Protein AF-A0A0C3RA99-F1 (afdb_monomer_lite)

Radius of gyration: 18.74 Å; chains: 1; bounding box: 40×30×45 Å

Secondary structure (DSSP, 8-state):
---------GGGHHHHHHHHHHTT-TT--------SSSEEEEEETTEEEEEEEHHHHHHHHHHHHHHHHHHHS-HHHHHHHHHTT-

Sequence (86 aa):
ELGAVIQVNRRHTEAVLAQFAAAGIETCGVIARPRYDDQVRVTLFEEPLLETTRLLAERTWAETSYRLQALRDNADCAKSEFDGLL

Foldseek 3Di:
DDDDDDDDDPVCVVVVQVVCVVVVNPVDDDQDDDDDPQWDFDDDVNHTPDIDGVLVVVLVVCVVVLVVCCVVHPNVVSVVVSVVSD

pLDDT: mean 95.44, std 3.08, range [79.25, 98.31]

Structure (mmCIF, N/CA/C/O backbone):
data_AF-A0A0C3RA99-F1
#
_entry.id   AF-A0A0C3RA99-F1
#
loop_
_atom_site.group_PDB
_atom_site.id
_atom_site.type_symbol
_atom_site.label_atom_id
_atom_site.label_alt_id
_atom_site.label_comp_id
_atom_site.label_asym_id
_atom_site.label_entity_id
_atom_site.label_seq_id
_atom_site.pdbx_PDB_ins_code
_atom_site.Cartn_x
_atom_site.Cartn_y
_atom_site.Cartn_z
_atom_site.occupancy
_atom_site.B_iso_or_equiv
_atom_site.auth_seq_id
_atom_site.auth_comp_id
_atom_site.auth_asym_id
_atom_site.auth_atom_id
_atom_site.pdbx_PDB_model_num
ATOM 1 N N . GLU A 1 1 ? 3.439 -7.909 13.551 1.00 85.19 1 GLU A N 1
ATOM 2 C CA . GLU A 1 1 ? 2.053 -8.102 14.017 1.00 85.19 1 GLU A CA 1
ATOM 3 C C . GLU A 1 1 ? 1.179 -8.662 12.912 1.00 85.19 1 GLU A C 1
ATOM 5 O O . GLU A 1 1 ? 1.446 -8.391 11.744 1.00 85.19 1 GLU A O 1
ATOM 10 N N . LEU A 1 2 ? 0.173 -9.454 13.281 1.00 90.25 2 LEU A N 1
ATOM 11 C CA . LEU A 1 2 ? -0.843 -9.965 12.359 1.00 90.25 2 LEU A CA 1
ATOM 12 C C . LEU A 1 2 ? -1.998 -8.965 12.251 1.00 90.25 2 LEU A C 1
ATOM 14 O O . LEU A 1 2 ? -2.385 -8.349 13.240 1.00 90.25 2 LEU A O 1
ATOM 18 N N . GLY A 1 3 ? -2.563 -8.822 11.055 1.00 92.62 3 GLY A N 1
ATOM 19 C CA . GLY A 1 3 ? -3.680 -7.917 10.809 1.00 92.62 3 GLY A CA 1
ATOM 20 C C . GLY A 1 3 ? -4.040 -7.831 9.331 1.00 92.62 3 GLY A C 1
ATOM 21 O O . GLY A 1 3 ? -3.429 -8.489 8.489 1.00 92.62 3 GLY A O 1
ATOM 22 N N . ALA A 1 4 ? -5.042 -7.012 9.023 1.00 94.06 4 ALA A N 1
ATOM 23 C CA . ALA A 1 4 ? -5.492 -6.750 7.663 1.00 94.06 4 ALA A CA 1
ATOM 24 C C . ALA A 1 4 ? -6.085 -5.340 7.551 1.00 94.06 4 ALA A C 1
ATOM 26 O O . ALA A 1 4 ? -6.518 -4.753 8.542 1.00 94.06 4 ALA A O 1
ATOM 27 N N . VAL A 1 5 ? -6.145 -4.824 6.323 1.00 95.88 5 VAL A N 1
ATOM 28 C CA . VAL A 1 5 ? -6.873 -3.598 5.982 1.00 95.88 5 VAL A CA 1
ATOM 29 C C . VAL A 1 5 ? -8.055 -3.985 5.106 1.00 95.88 5 VAL A C 1
ATOM 31 O O . VAL A 1 5 ? -7.882 -4.677 4.104 1.00 95.88 5 VAL A O 1
ATOM 34 N N . ILE A 1 6 ? -9.251 -3.526 5.471 1.00 95.56 6 ILE A N 1
ATOM 35 C CA . ILE A 1 6 ? -10.457 -3.683 4.657 1.00 95.56 6 ILE A CA 1
ATOM 36 C C . ILE A 1 6 ? -11.022 -2.315 4.288 1.00 95.56 6 ILE A C 1
ATOM 38 O O . ILE A 1 6 ? -10.957 -1.367 5.071 1.00 95.56 6 ILE A O 1
ATOM 42 N N . GLN A 1 7 ? -11.618 -2.222 3.104 1.00 97.19 7 GLN A N 1
ATOM 43 C CA . GLN A 1 7 ? -12.370 -1.047 2.688 1.00 97.19 7 GLN A CA 1
ATOM 44 C C . GLN A 1 7 ? -13.865 -1.329 2.816 1.00 97.19 7 GLN A C 1
ATOM 46 O O . GLN A 1 7 ? -14.366 -2.331 2.311 1.00 97.19 7 GLN A O 1
ATOM 51 N N . VAL A 1 8 ? -14.588 -0.416 3.461 1.00 96.75 8 VAL A N 1
ATOM 52 C CA . VAL A 1 8 ? -16.041 -0.503 3.635 1.00 96.75 8 VAL A CA 1
ATOM 53 C C . VAL A 1 8 ? -16.717 0.747 3.096 1.00 96.75 8 VAL A C 1
ATOM 55 O O . VAL A 1 8 ? -16.117 1.822 3.021 1.00 96.75 8 VAL A O 1
ATOM 58 N N . ASN A 1 9 ? -17.990 0.626 2.720 1.00 97.19 9 ASN A N 1
ATOM 59 C CA . ASN A 1 9 ? -18.783 1.812 2.423 1.00 97.19 9 ASN A CA 1
ATOM 60 C C . ASN A 1 9 ? -18.919 2.657 3.697 1.00 97.19 9 ASN A C 1
ATOM 62 O O . ASN A 1 9 ? -19.243 2.123 4.757 1.00 97.19 9 ASN A O 1
ATOM 66 N N . ARG A 1 10 ? -18.746 3.978 3.574 1.00 96.06 10 ARG A N 1
ATOM 67 C CA . ARG A 1 10 ? -18.808 4.921 4.699 1.00 96.06 10 ARG A CA 1
ATOM 68 C C . ARG A 1 10 ? -20.084 4.789 5.537 1.00 96.06 10 ARG A C 1
ATOM 70 O O . ARG A 1 10 ? -20.025 4.948 6.749 1.00 96.06 10 ARG A O 1
ATOM 77 N N . ARG A 1 11 ? -21.226 4.468 4.920 1.00 97.88 11 ARG A N 1
ATOM 78 C CA . ARG A 1 11 ? -22.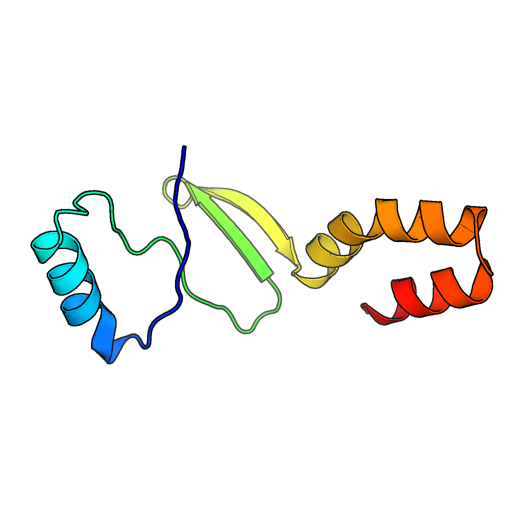506 4.293 5.634 1.00 97.88 11 ARG A CA 1
ATOM 79 C C . ARG A 1 11 ? -22.539 3.060 6.548 1.00 97.88 11 ARG A C 1
ATOM 81 O O . ARG A 1 11 ? -23.452 2.925 7.349 1.00 97.88 11 ARG A O 1
ATOM 88 N N . HIS A 1 12 ? -21.589 2.141 6.386 1.00 97.94 12 HIS A N 1
ATOM 89 C CA . HIS A 1 12 ? -21.498 0.896 7.145 1.00 97.94 12 HIS A CA 1
ATOM 90 C C . HIS A 1 12 ? -20.345 0.900 8.158 1.00 97.94 12 HIS A C 1
ATOM 92 O O . HIS A 1 12 ? -20.200 -0.078 8.881 1.00 97.94 12 HIS A O 1
ATOM 98 N N . THR A 1 13 ? -19.542 1.969 8.244 1.00 96.44 13 THR A N 1
ATOM 99 C CA . THR A 1 13 ? -18.347 2.012 9.103 1.00 96.44 13 THR A CA 1
ATOM 100 C C . THR A 1 13 ? -18.659 1.700 10.566 1.00 96.44 13 THR A C 1
ATOM 102 O O . THR A 1 13 ? -18.033 0.816 11.139 1.00 96.44 13 THR A O 1
ATOM 105 N N . GLU A 1 14 ? -19.6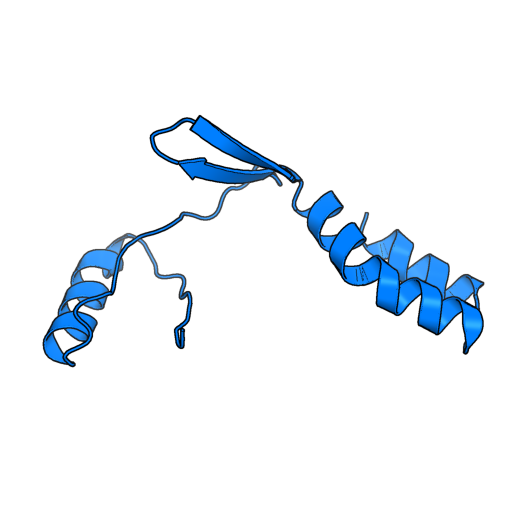49 2.370 11.160 1.00 96.06 14 GLU A N 1
ATOM 106 C CA . GLU A 1 14 ? -20.019 2.158 12.568 1.00 96.06 14 GLU A CA 1
ATOM 107 C C . GLU A 1 14 ? -20.527 0.736 12.818 1.00 96.06 14 GLU A C 1
ATOM 109 O O . GLU A 1 14 ? -20.103 0.082 13.768 1.00 96.06 14 GLU A O 1
ATOM 114 N N . ALA A 1 15 ? -21.378 0.227 11.923 1.00 97.19 15 ALA A N 1
ATOM 115 C CA . ALA A 1 15 ? -21.895 -1.133 12.017 1.00 97.19 15 ALA A CA 1
ATOM 116 C C . ALA A 1 15 ? -20.765 -2.172 11.952 1.00 97.19 15 ALA A C 1
ATOM 118 O O . ALA A 1 15 ? -20.760 -3.120 12.728 1.00 97.19 15 ALA A O 1
ATOM 119 N N . VAL A 1 16 ? -19.786 -1.984 11.062 1.00 96.25 16 VAL A N 1
ATOM 120 C CA . VAL A 1 16 ? -18.638 -2.891 10.920 1.00 96.25 16 VAL A CA 1
ATOM 121 C C . VAL A 1 16 ? -17.730 -2.845 12.151 1.00 96.25 16 VAL A C 1
ATOM 123 O O . VAL A 1 16 ? -17.344 -3.899 12.650 1.00 96.25 16 VAL A O 1
ATOM 126 N N . LEU A 1 17 ? -17.424 -1.656 12.681 1.00 95.38 17 LEU A N 1
ATOM 127 C CA . LEU A 1 17 ? -16.628 -1.519 13.907 1.00 95.38 17 LEU A CA 1
ATOM 128 C C . LEU A 1 17 ? -17.321 -2.177 15.108 1.00 95.38 17 LEU A C 1
ATOM 130 O O . LEU A 1 17 ? -16.671 -2.882 15.875 1.00 95.38 17 LEU A O 1
ATOM 134 N N . ALA A 1 18 ? -18.642 -2.023 15.234 1.00 95.44 18 ALA A N 1
ATOM 135 C CA . ALA A 1 18 ? -19.414 -2.680 16.286 1.00 95.44 18 ALA A CA 1
ATOM 136 C C . ALA A 1 18 ? -19.356 -4.214 16.181 1.00 95.44 18 ALA A C 1
ATOM 138 O O . ALA A 1 18 ? -19.234 -4.891 17.200 1.00 95.44 18 ALA A O 1
ATOM 139 N N . GLN A 1 19 ? -19.399 -4.770 14.964 1.00 96.19 19 GLN A N 1
ATOM 140 C CA . GLN A 1 19 ? -19.252 -6.215 14.753 1.00 96.19 19 GLN A CA 1
ATOM 141 C C . GLN A 1 19 ? -17.850 -6.711 15.129 1.00 96.19 19 GLN A C 1
ATOM 143 O O . GLN A 1 19 ? -17.729 -7.754 15.767 1.00 96.19 19 GLN A O 1
ATOM 148 N N . PHE A 1 20 ? -16.793 -5.962 14.795 1.00 95.62 20 PHE A N 1
ATOM 149 C CA . PHE A 1 20 ? -15.433 -6.317 15.211 1.00 95.62 20 PHE A CA 1
ATOM 150 C C . PHE A 1 20 ? -15.257 -6.268 16.729 1.00 95.62 20 PHE A C 1
ATOM 152 O O . PHE A 1 20 ? -14.718 -7.215 17.299 1.00 95.62 20 PHE A O 1
ATOM 159 N N . ALA A 1 21 ? -15.778 -5.234 17.390 1.00 94.31 21 ALA A N 1
ATOM 160 C CA . ALA A 1 21 ? -15.758 -5.143 18.847 1.00 94.31 21 ALA A CA 1
ATOM 161 C C . ALA A 1 21 ? -16.527 -6.305 19.502 1.00 94.31 21 ALA A C 1
ATOM 163 O O . ALA A 1 21 ? -16.013 -6.946 20.414 1.00 94.31 21 ALA A O 1
ATOM 164 N N . ALA A 1 22 ? -17.718 -6.645 18.994 1.00 95.94 22 ALA A N 1
ATOM 165 C CA . ALA A 1 22 ? -18.507 -7.780 19.484 1.00 95.94 22 ALA A CA 1
ATOM 166 C C . ALA A 1 22 ? -17.802 -9.136 19.287 1.00 95.94 22 ALA A C 1
ATOM 168 O O . ALA A 1 22 ? -18.005 -10.057 20.075 1.00 95.94 22 ALA A O 1
ATOM 169 N N . ALA A 1 23 ? -16.957 -9.254 18.260 1.00 95.69 23 ALA A N 1
ATOM 170 C CA . ALA A 1 23 ? -16.117 -10.423 18.011 1.00 95.69 23 ALA A CA 1
ATOM 171 C C . ALA A 1 23 ? -14.811 -10.440 18.837 1.00 95.69 23 ALA A C 1
ATOM 173 O O . ALA A 1 23 ? -14.005 -11.354 18.671 1.00 95.69 23 ALA A O 1
ATOM 174 N N . GLY A 1 24 ? -14.581 -9.449 19.707 1.00 95.00 24 GLY A N 1
ATOM 175 C CA . GLY A 1 24 ? -13.380 -9.345 20.544 1.00 95.00 24 GLY A CA 1
ATOM 176 C C . GLY A 1 24 ? -12.164 -8.724 19.847 1.00 95.00 24 GLY A C 1
ATOM 177 O O . GLY A 1 24 ? -11.047 -8.840 20.345 1.00 95.00 24 GLY A O 1
ATOM 178 N N . ILE A 1 25 ? -12.351 -8.069 18.696 1.00 93.75 25 ILE A N 1
ATOM 179 C CA . ILE A 1 25 ? -11.290 -7.347 17.980 1.00 93.75 25 ILE A CA 1
ATOM 180 C C . ILE A 1 25 ? -11.353 -5.872 18.385 1.00 93.75 25 ILE A C 1
ATOM 182 O O . ILE A 1 25 ? -11.969 -5.034 17.724 1.00 93.75 25 ILE A O 1
ATOM 186 N N . GLU A 1 26 ? -10.709 -5.559 19.506 1.00 85.31 26 GLU A N 1
ATOM 187 C CA . GLU A 1 26 ? -10.734 -4.220 20.112 1.00 85.31 26 GLU A CA 1
ATOM 188 C C . GLU A 1 26 ? -9.768 -3.229 19.442 1.00 85.31 26 GLU A C 1
ATOM 190 O O . GLU A 1 26 ? -9.942 -2.019 19.543 1.00 85.31 26 GLU A O 1
ATOM 195 N N . THR A 1 27 ? -8.769 -3.721 18.704 1.00 87.75 27 THR A N 1
ATOM 196 C CA . THR A 1 27 ? -7.736 -2.904 18.042 1.00 87.75 27 THR A CA 1
ATOM 197 C C . THR A 1 27 ? -8.102 -2.494 16.610 1.00 87.75 27 THR A C 1
ATOM 199 O O . THR A 1 27 ? -7.225 -2.241 15.783 1.00 87.75 27 THR A O 1
ATOM 202 N N . CYS A 1 28 ? -9.397 -2.424 16.287 1.00 91.94 28 CYS A N 1
ATOM 203 C CA . CYS A 1 28 ? -9.865 -1.975 14.977 1.00 91.94 28 CYS A CA 1
ATOM 204 C C . CYS A 1 28 ? -10.103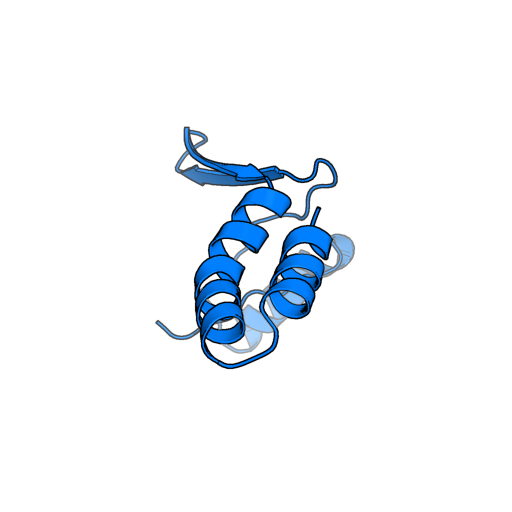 -0.457 14.944 1.00 91.94 28 CYS A C 1
ATOM 206 O O . CYS A 1 28 ? -10.608 0.144 15.890 1.00 91.94 28 CYS A O 1
ATOM 208 N N . GLY A 1 29 ? -9.753 0.183 13.828 1.00 93.19 29 GLY A N 1
ATOM 209 C CA . GLY A 1 29 ? -9.913 1.623 13.669 1.00 93.19 29 GLY A CA 1
ATOM 210 C C . GLY A 1 29 ? -9.884 2.055 12.210 1.00 93.19 29 GLY A C 1
ATOM 211 O O . GLY A 1 29 ? -9.381 1.348 11.335 1.00 93.19 29 GLY A O 1
ATOM 212 N N . VAL A 1 30 ? -10.441 3.234 11.939 1.00 95.25 30 VAL A N 1
ATOM 213 C CA . VAL A 1 30 ? -10.367 3.847 10.610 1.00 95.25 30 VAL A CA 1
ATOM 214 C C . VAL A 1 30 ? -9.004 4.510 10.461 1.00 95.25 30 VAL A C 1
ATOM 216 O O . VAL A 1 30 ? -8.710 5.479 11.152 1.00 95.25 30 VAL A O 1
ATOM 219 N N . ILE A 1 31 ? -8.188 3.999 9.540 1.00 94.25 31 ILE A N 1
ATOM 220 C CA . ILE A 1 31 ? -6.814 4.483 9.326 1.00 94.25 31 ILE A CA 1
ATOM 221 C C . ILE A 1 31 ? -6.650 5.322 8.054 1.00 94.25 31 ILE A C 1
ATOM 223 O O . ILE A 1 31 ? -5.680 6.061 7.925 1.00 94.25 31 ILE A O 1
ATOM 227 N N . ALA A 1 32 ? -7.565 5.196 7.089 1.00 95.31 32 ALA A N 1
ATOM 228 C CA . ALA A 1 32 ? -7.417 5.814 5.776 1.00 95.31 32 ALA A CA 1
ATOM 229 C C . ALA A 1 32 ? -8.752 5.942 5.030 1.00 95.31 32 ALA A C 1
ATOM 231 O O . ALA A 1 32 ? -9.770 5.356 5.403 1.00 95.31 32 ALA A O 1
ATOM 232 N N . ARG A 1 33 ? -8.715 6.686 3.921 1.00 95.44 33 ARG A N 1
ATOM 233 C CA . ARG A 1 33 ? -9.765 6.740 2.897 1.00 95.44 33 ARG A CA 1
ATOM 234 C C . ARG A 1 33 ? -9.125 6.703 1.502 1.00 95.44 33 ARG A C 1
ATOM 236 O O . ARG A 1 33 ? -8.056 7.298 1.344 1.00 95.44 33 ARG A O 1
ATOM 243 N N . PRO A 1 34 ? -9.766 6.084 0.495 1.00 95.25 34 PRO A N 1
ATOM 244 C CA . PRO A 1 34 ? -9.327 6.210 -0.890 1.00 95.25 34 PRO A CA 1
ATOM 245 C C . PRO A 1 34 ? -9.340 7.672 -1.336 1.00 95.25 34 PRO A C 1
ATOM 247 O O . PRO A 1 34 ? -10.184 8.461 -0.897 1.00 95.25 34 PRO A O 1
ATOM 250 N N . ARG A 1 35 ? -8.416 8.015 -2.229 1.00 92.06 35 ARG A N 1
ATOM 251 C CA . ARG A 1 35 ? -8.400 9.296 -2.933 1.00 92.06 35 ARG A CA 1
ATOM 252 C C . ARG A 1 35 ? -8.540 9.071 -4.432 1.00 92.06 35 ARG A C 1
ATO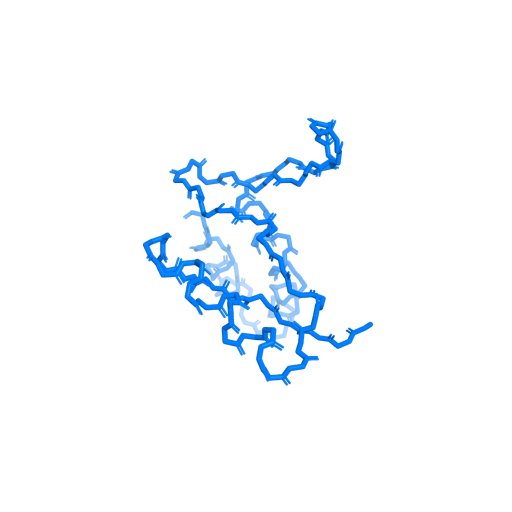M 254 O O . ARG A 1 35 ? -8.367 7.956 -4.912 1.00 92.06 35 ARG A O 1
ATOM 261 N N . TYR A 1 36 ? -8.860 10.145 -5.142 1.00 92.81 36 TYR A N 1
ATOM 262 C CA . TYR A 1 36 ? -9.086 10.142 -6.590 1.00 92.81 36 TYR A CA 1
ATOM 263 C C . TYR A 1 36 ? -8.034 10.967 -7.346 1.00 92.81 36 TYR A C 1
ATOM 265 O O . TYR A 1 36 ? -8.205 11.243 -8.526 1.00 92.81 36 TYR A O 1
ATOM 273 N N . ASP A 1 37 ? -6.969 11.386 -6.661 1.00 94.44 37 ASP A N 1
ATOM 274 C CA . ASP A 1 37 ? -5.928 12.289 -7.160 1.00 94.44 37 ASP A CA 1
ATOM 275 C C . ASP A 1 37 ? -4.597 11.573 -7.453 1.00 94.44 37 ASP A C 1
ATOM 277 O O . ASP A 1 37 ? -3.562 12.223 -7.540 1.00 94.44 37 ASP A O 1
ATOM 281 N N . ASP A 1 38 ? -4.615 10.239 -7.577 1.00 94.19 38 ASP A N 1
ATOM 282 C CA . ASP A 1 38 ? -3.439 9.361 -7.758 1.00 94.19 38 ASP A CA 1
ATOM 283 C C . ASP A 1 38 ? -2.355 9.513 -6.674 1.00 94.19 38 ASP A C 1
ATOM 285 O O . ASP A 1 38 ? -1.251 8.995 -6.800 1.00 94.19 38 ASP A O 1
ATOM 289 N N . GLN A 1 39 ? -2.649 10.192 -5.567 1.00 96.25 39 GLN A N 1
ATOM 290 C CA . GLN A 1 39 ? -1.680 10.407 -4.505 1.00 96.25 39 GLN A CA 1
ATOM 291 C C . GLN A 1 39 ? -1.813 9.327 -3.419 1.00 96.25 39 GLN A C 1
ATOM 293 O O . GLN A 1 39 ? -2.912 8.940 -3.009 1.00 96.25 39 GLN A O 1
ATOM 298 N N . VAL A 1 40 ? -0.677 8.927 -2.853 1.00 96.19 40 VAL A N 1
ATOM 299 C CA . VAL A 1 40 ? -0.564 8.139 -1.624 1.00 96.19 40 VAL A CA 1
ATOM 300 C C . VAL A 1 40 ? 0.119 9.019 -0.587 1.00 96.19 40 VAL A C 1
ATOM 302 O O . VAL A 1 40 ? 1.230 9.498 -0.790 1.00 96.19 40 VAL A O 1
ATOM 305 N N . ARG A 1 41 ? -0.580 9.283 0.522 1.00 96.25 41 ARG A N 1
ATOM 306 C CA . ARG A 1 41 ? -0.075 10.142 1.601 1.00 96.25 41 ARG A CA 1
ATOM 307 C C . ARG A 1 41 ? -0.266 9.450 2.936 1.00 96.25 41 ARG A C 1
ATOM 309 O O . ARG A 1 41 ? -1.381 9.021 3.230 1.00 96.25 41 ARG A O 1
ATOM 316 N N . VAL A 1 42 ? 0.805 9.386 3.714 1.00 97.19 42 VAL A N 1
ATOM 317 C CA . VAL A 1 42 ? 0.802 8.919 5.099 1.00 97.19 42 VAL A CA 1
ATOM 318 C C . VAL A 1 42 ? 1.199 10.095 5.971 1.00 97.19 42 VAL A C 1
ATOM 320 O O . VAL A 1 42 ? 2.218 10.736 5.722 1.00 97.19 42 VAL A O 1
ATOM 323 N N . THR A 1 43 ? 0.384 10.383 6.977 1.00 96.69 43 THR A N 1
ATOM 324 C CA . THR A 1 43 ? 0.605 11.492 7.905 1.00 96.69 43 THR A CA 1
ATOM 325 C C . THR A 1 43 ? 0.665 10.985 9.334 1.00 96.69 43 THR A C 1
ATOM 327 O O . THR A 1 43 ? -0.084 10.073 9.690 1.00 96.69 43 THR A O 1
ATOM 330 N N . LEU A 1 44 ? 1.468 11.633 10.165 1.00 96.31 44 LEU A N 1
ATOM 331 C CA . LEU A 1 44 ? 1.467 11.464 11.611 1.00 96.31 44 LEU A CA 1
ATOM 332 C C . LEU A 1 44 ? 1.210 12.830 12.242 1.00 96.31 44 LEU A C 1
ATOM 334 O O . LEU A 1 44 ? 1.955 13.761 11.983 1.00 96.31 44 LEU A O 1
ATOM 338 N N . PHE A 1 45 ? 0.137 12.961 13.027 1.00 93.56 45 PHE A N 1
ATOM 339 C CA . PHE A 1 45 ? -0.286 14.256 13.587 1.00 93.56 45 PHE A CA 1
ATOM 340 C C . PHE A 1 45 ? -0.338 15.378 12.533 1.00 93.56 45 PHE A C 1
ATOM 342 O O . PHE A 1 45 ? 0.159 16.474 12.755 1.00 93.56 45 PHE A O 1
ATOM 349 N N . GLU A 1 46 ? -0.923 15.073 11.368 1.00 91.56 46 GLU A N 1
ATOM 350 C CA . GLU A 1 46 ? -1.027 15.964 10.195 1.00 91.56 46 GLU A CA 1
ATOM 351 C C . GLU A 1 46 ? 0.296 16.271 9.468 1.00 91.56 46 GLU A C 1
ATOM 353 O O . GLU A 1 46 ? 0.265 16.772 8.344 1.00 91.56 46 GLU A O 1
ATOM 358 N N . GLU A 1 47 ? 1.444 15.883 10.022 1.00 96.12 47 GLU A N 1
ATOM 359 C CA . GLU A 1 47 ? 2.739 15.994 9.355 1.00 96.12 47 GLU A CA 1
ATOM 360 C C . GLU A 1 47 ? 2.895 14.882 8.300 1.00 96.12 47 GLU A C 1
ATOM 362 O O . GLU A 1 47 ? 2.727 13.699 8.625 1.00 96.12 47 GLU A O 1
ATOM 367 N N . PRO A 1 48 ? 3.184 15.207 7.025 1.00 95.00 48 PRO A N 1
ATOM 368 C CA . PRO A 1 48 ? 3.381 14.201 5.988 1.00 95.00 48 PRO A CA 1
ATOM 369 C C . PRO A 1 48 ? 4.690 13.434 6.215 1.00 95.00 48 PRO A C 1
ATOM 371 O O . PRO A 1 48 ? 5.777 13.989 6.099 1.00 95.00 48 PRO A O 1
ATOM 374 N N . LEU A 1 49 ? 4.580 12.132 6.488 1.00 97.12 49 LEU A N 1
ATOM 375 C CA . LEU A 1 49 ? 5.722 11.214 6.573 1.00 97.12 49 LEU A CA 1
ATOM 376 C C . LEU A 1 49 ? 6.096 10.632 5.207 1.00 97.12 49 LEU A C 1
ATOM 378 O O . LEU A 1 49 ? 7.260 10.349 4.937 1.00 97.12 49 LEU A O 1
ATOM 382 N N . LEU A 1 50 ? 5.093 10.419 4.354 1.00 96.56 50 LEU A N 1
ATOM 383 C CA . LEU A 1 50 ? 5.258 9.940 2.988 1.00 96.56 50 LEU A CA 1
ATOM 384 C C . LEU A 1 50 ? 4.261 10.660 2.092 1.00 96.56 50 LEU A C 1
ATOM 386 O O . LEU A 1 50 ? 3.066 10.700 2.394 1.00 96.56 50 LEU A O 1
ATOM 390 N N . GLU A 1 51 ? 4.749 11.146 0.958 1.00 96.12 51 GLU A N 1
ATOM 391 C CA . GLU A 1 51 ? 3.935 11.697 -0.115 1.00 96.12 51 GLU 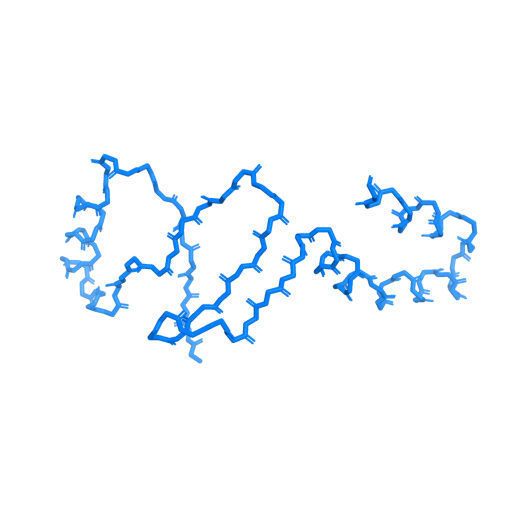A CA 1
ATOM 392 C C . GLU A 1 51 ? 4.517 11.247 -1.456 1.00 96.12 51 GLU A C 1
ATOM 394 O O . GLU A 1 51 ? 5.682 11.493 -1.759 1.00 96.12 51 GLU A O 1
ATOM 399 N N . THR A 1 52 ? 3.725 10.502 -2.222 1.00 97.12 52 THR A N 1
ATOM 400 C CA . THR A 1 52 ? 4.117 9.928 -3.513 1.00 97.12 52 THR A CA 1
ATOM 401 C C . THR A 1 52 ? 2.881 9.729 -4.387 1.00 97.12 52 THR A C 1
ATOM 403 O O . THR A 1 52 ? 1.752 9.816 -3.901 1.00 97.12 52 THR A O 1
ATOM 406 N N . THR A 1 53 ? 3.067 9.418 -5.666 1.00 96.75 53 THR A N 1
ATOM 407 C CA . THR A 1 53 ? 1.970 8.947 -6.519 1.00 96.75 53 THR A CA 1
ATOM 408 C C . THR A 1 53 ? 1.814 7.433 -6.408 1.00 96.75 53 THR A C 1
ATOM 410 O O . THR A 1 53 ? 2.780 6.704 -6.159 1.00 96.75 53 THR A O 1
ATOM 413 N N . ARG A 1 54 ? 0.596 6.932 -6.618 1.00 95.75 54 ARG A N 1
ATOM 414 C CA . ARG A 1 54 ? 0.325 5.494 -6.730 1.00 95.75 54 ARG A CA 1
ATOM 415 C C . ARG A 1 54 ? 1.147 4.903 -7.875 1.00 95.75 54 ARG A C 1
ATOM 417 O O . ARG A 1 54 ? 1.749 3.852 -7.682 1.00 95.75 54 ARG A O 1
ATOM 424 N N . LEU A 1 55 ? 1.248 5.612 -9.003 1.00 95.69 55 LEU A N 1
ATOM 425 C CA . LEU A 1 55 ? 2.106 5.235 -10.128 1.00 95.69 55 LEU A CA 1
ATOM 426 C C . LEU A 1 55 ? 3.570 5.013 -9.708 1.00 95.69 55 LEU A C 1
ATOM 428 O O . LEU A 1 55 ? 4.161 3.978 -10.013 1.00 95.69 55 LEU A O 1
ATOM 432 N N . LEU A 1 56 ? 4.172 5.972 -8.997 1.00 96.50 56 LEU A N 1
ATOM 433 C CA . LEU A 1 56 ? 5.574 5.870 -8.586 1.00 96.50 56 LEU A CA 1
ATOM 434 C C . LEU A 1 56 ? 5.780 4.731 -7.580 1.00 96.50 56 LEU A C 1
ATOM 436 O O . LEU A 1 56 ? 6.772 4.004 -7.670 1.00 96.50 56 LEU A O 1
ATOM 440 N N . ALA A 1 57 ? 4.839 4.551 -6.650 1.00 96.62 57 ALA A N 1
ATOM 441 C CA . ALA A 1 57 ? 4.869 3.446 -5.697 1.00 96.62 57 ALA A CA 1
ATOM 442 C C . ALA A 1 57 ? 4.791 2.082 -6.405 1.00 96.62 57 ALA A C 1
ATOM 444 O O . ALA A 1 57 ? 5.584 1.191 -6.104 1.00 96.62 57 ALA A O 1
ATOM 445 N N . GLU A 1 58 ? 3.892 1.933 -7.379 1.00 96.69 58 GLU A N 1
ATOM 446 C CA . GLU A 1 58 ? 3.723 0.704 -8.159 1.00 96.69 58 GLU A CA 1
ATOM 447 C C . GLU A 1 58 ? 4.955 0.380 -9.009 1.00 96.69 58 GLU A C 1
ATOM 449 O O . GLU A 1 58 ? 5.437 -0.752 -8.980 1.00 96.69 58 GLU A O 1
ATOM 454 N N . ARG A 1 59 ? 5.541 1.376 -9.686 1.00 96.56 59 ARG A N 1
ATOM 455 C CA . ARG A 1 59 ? 6.803 1.186 -10.421 1.00 96.56 59 ARG A CA 1
ATOM 456 C C . ARG A 1 59 ? 7.939 0.767 -9.495 1.00 96.56 59 ARG A C 1
ATOM 458 O O . ARG A 1 59 ? 8.669 -0.168 -9.810 1.00 96.56 59 ARG A O 1
ATOM 465 N N . THR A 1 60 ? 8.060 1.417 -8.337 1.00 97.06 60 THR A N 1
ATOM 466 C CA . THR A 1 60 ? 9.080 1.065 -7.336 1.00 97.06 60 THR A CA 1
ATOM 467 C C . THR A 1 60 ? 8.902 -0.376 -6.855 1.00 97.06 60 THR A C 1
ATOM 469 O O . THR A 1 60 ? 9.881 -1.106 -6.721 1.00 97.06 60 THR A O 1
ATOM 472 N N . TRP A 1 61 ? 7.657 -0.806 -6.635 1.00 97.56 61 TRP A N 1
ATOM 473 C CA . TRP A 1 61 ? 7.332 -2.174 -6.238 1.00 97.56 61 TRP A CA 1
ATOM 474 C C . TRP A 1 61 ? 7.658 -3.205 -7.335 1.00 97.56 61 TRP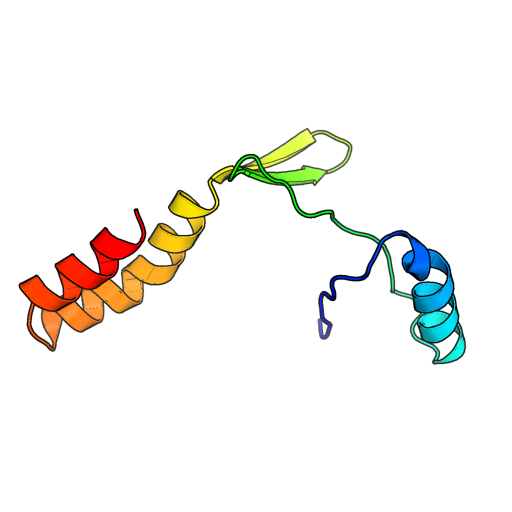 A C 1
ATOM 476 O O . TRP A 1 61 ? 8.196 -4.270 -7.035 1.00 97.56 61 TRP A O 1
ATOM 486 N N . ALA A 1 62 ? 7.387 -2.884 -8.603 1.00 98.00 62 ALA A N 1
ATOM 487 C CA . ALA A 1 62 ? 7.588 -3.791 -9.736 1.00 98.00 62 ALA A CA 1
ATOM 488 C C . ALA A 1 62 ? 9.048 -3.885 -10.232 1.00 98.00 62 ALA A C 1
ATOM 490 O O . ALA A 1 62 ? 9.402 -4.855 -10.906 1.00 98.00 62 ALA A O 1
ATOM 491 N N . GLU A 1 63 ? 9.909 -2.919 -9.892 1.00 97.81 63 GLU A N 1
ATOM 492 C CA . GLU A 1 63 ? 11.297 -2.785 -10.374 1.00 97.81 63 GLU A CA 1
ATOM 493 C C . GLU A 1 63 ? 12.111 -4.087 -10.260 1.00 97.81 63 GLU A C 1
ATOM 495 O O . GLU A 1 63 ? 12.817 -4.475 -11.194 1.00 97.81 63 GLU A O 1
ATOM 500 N N . THR A 1 64 ? 12.029 -4.785 -9.123 1.00 98.19 64 THR A N 1
ATOM 501 C CA . THR A 1 64 ? 12.791 -6.026 -8.912 1.00 98.19 64 THR A CA 1
ATOM 502 C C . THR A 1 64 ? 12.343 -7.130 -9.866 1.00 98.19 64 THR A C 1
ATOM 504 O O . THR A 1 64 ? 13.190 -7.781 -10.481 1.00 98.19 64 THR A O 1
ATOM 507 N N . SER A 1 65 ? 11.030 -7.319 -10.026 1.00 97.75 65 SER A N 1
ATOM 508 C CA . SER A 1 65 ? 10.469 -8.305 -10.954 1.00 97.75 65 SER A CA 1
ATOM 509 C C . SER A 1 65 ? 10.848 -7.976 -12.395 1.00 97.75 65 SER A C 1
ATOM 511 O O . SER A 1 65 ? 11.323 -8.859 -13.106 1.00 97.75 65 SER A O 1
ATOM 513 N N . TYR A 1 66 ? 10.744 -6.703 -12.786 1.00 97.94 66 TYR A N 1
ATOM 514 C CA . TYR A 1 66 ? 11.159 -6.225 -14.105 1.00 97.94 66 TYR A CA 1
ATOM 515 C C . TYR A 1 66 ? 12.629 -6.555 -14.399 1.00 97.94 66 TYR A C 1
ATOM 517 O O . TYR A 1 66 ? 12.936 -7.167 -15.421 1.00 97.94 66 TYR A O 1
ATOM 525 N N . ARG A 1 67 ? 13.556 -6.211 -13.493 1.00 98.12 67 ARG A N 1
ATOM 526 C CA . ARG A 1 67 ? 14.992 -6.475 -13.698 1.00 98.12 67 ARG A CA 1
ATOM 527 C C . ARG A 1 67 ? 15.293 -7.968 -13.814 1.00 98.12 67 ARG A C 1
ATOM 529 O O . ARG A 1 67 ? 16.124 -8.358 -14.628 1.00 98.12 67 ARG A O 1
ATOM 536 N N . LEU A 1 68 ? 14.619 -8.802 -13.021 1.00 98.25 68 LEU A N 1
ATOM 537 C CA . LEU A 1 68 ? 14.761 -10.256 -13.104 1.00 98.25 68 LEU A CA 1
ATOM 538 C C . LEU A 1 68 ? 14.238 -10.808 -14.435 1.00 98.25 68 LEU A C 1
ATOM 540 O O . LEU A 1 68 ? 14.919 -11.616 -15.064 1.00 98.25 68 LEU A O 1
ATOM 544 N N . GLN A 1 69 ? 13.067 -10.353 -14.883 1.00 98.31 69 GLN A N 1
ATOM 545 C CA . GLN A 1 69 ? 12.490 -10.743 -16.171 1.00 98.31 69 GLN A CA 1
ATOM 546 C C . GLN A 1 69 ? 13.372 -10.293 -17.339 1.00 98.31 69 GLN A C 1
ATOM 548 O O . GLN A 1 69 ? 13.627 -11.082 -18.238 1.00 98.31 69 GLN A O 1
ATOM 553 N N . ALA A 1 70 ? 13.918 -9.075 -17.309 1.00 98.06 70 ALA A N 1
ATOM 554 C CA . ALA A 1 70 ? 14.789 -8.572 -18.371 1.00 98.06 70 ALA A CA 1
ATOM 555 C C . ALA A 1 70 ? 16.100 -9.370 -18.518 1.00 98.06 70 ALA A C 1
ATOM 557 O O . ALA A 1 70 ? 16.665 -9.424 -19.607 1.00 98.06 70 ALA A O 1
ATOM 558 N N . LEU A 1 71 ? 16.584 -9.986 -17.432 1.00 98.12 71 LEU A N 1
ATOM 559 C CA . LEU A 1 71 ? 17.780 -10.836 -17.439 1.00 98.12 71 LEU A CA 1
ATOM 560 C C . LEU A 1 71 ? 17.493 -12.289 -17.843 1.00 98.12 71 LEU A C 1
ATOM 562 O O . LEU A 1 71 ? 18.384 -12.959 -18.362 1.00 98.12 71 LEU A O 1
ATOM 566 N N . ARG A 1 72 ? 16.292 -12.797 -17.549 1.00 98.25 72 ARG A N 1
ATOM 567 C CA . ARG A 1 72 ? 15.914 -14.204 -17.756 1.00 98.25 72 ARG A CA 1
ATOM 568 C C . ARG A 1 72 ? 15.172 -14.435 -19.073 1.00 98.25 72 ARG A C 1
ATOM 570 O O . ARG A 1 72 ? 15.372 -15.467 -19.709 1.00 98.25 72 ARG A O 1
ATOM 577 N N . ASP A 1 73 ? 14.307 -13.495 -19.435 1.00 97.31 73 ASP A N 1
ATOM 578 C CA . ASP A 1 73 ? 13.323 -13.602 -20.509 1.00 97.31 73 ASP A CA 1
ATOM 579 C C . ASP A 1 73 ? 13.692 -12.645 -21.665 1.00 97.31 73 ASP A C 1
ATOM 581 O O . ASP A 1 73 ? 14.854 -12.286 -21.857 1.00 97.31 73 ASP A O 1
ATOM 585 N N . ASN A 1 74 ? 12.712 -12.229 -22.476 1.00 97.50 74 ASN A N 1
ATOM 586 C CA . ASN A 1 74 ? 12.926 -11.202 -23.495 1.00 97.50 74 ASN A CA 1
ATOM 587 C C . ASN A 1 74 ? 12.888 -9.803 -22.855 1.00 97.50 74 ASN A C 1
ATOM 589 O O . ASN A 1 74 ? 11.851 -9.377 -22.338 1.00 97.50 74 ASN A O 1
ATOM 593 N N . ALA A 1 75 ? 14.005 -9.080 -22.940 1.00 96.94 75 ALA A N 1
ATOM 594 C CA . ALA A 1 75 ? 14.156 -7.749 -22.360 1.00 96.94 75 ALA A CA 1
ATOM 595 C C . ALA A 1 75 ? 13.149 -6.715 -22.898 1.00 96.94 75 ALA A C 1
ATOM 597 O O . ALA A 1 75 ? 12.667 -5.889 -22.122 1.00 96.94 75 ALA A O 1
ATOM 598 N N . ASP A 1 76 ? 12.778 -6.779 -24.179 1.00 98.00 76 ASP A N 1
ATOM 599 C CA . ASP A 1 76 ? 11.810 -5.852 -24.779 1.00 98.00 76 ASP A CA 1
ATOM 600 C C . ASP A 1 76 ? 10.394 -6.115 -24.256 1.00 98.00 76 ASP A C 1
ATOM 602 O O . ASP A 1 76 ? 9.648 -5.179 -23.961 1.00 98.00 76 ASP A O 1
ATOM 606 N N . CYS A 1 77 ? 10.034 -7.389 -24.071 1.00 97.19 77 CYS A N 1
ATOM 607 C CA . CYS A 1 77 ? 8.757 -7.765 -23.466 1.00 97.19 77 CYS A CA 1
ATOM 608 C C . CYS A 1 77 ? 8.680 -7.311 -22.002 1.00 97.19 77 CYS A C 1
ATOM 610 O O . CYS A 1 77 ? 7.704 -6.666 -21.623 1.00 97.19 77 CYS A O 1
ATOM 612 N N . ALA A 1 78 ? 9.725 -7.579 -21.209 1.00 97.12 78 ALA A N 1
ATOM 613 C CA . ALA A 1 78 ? 9.800 -7.152 -19.810 1.00 97.12 78 ALA A CA 1
ATOM 614 C C . ALA A 1 78 ? 9.717 -5.621 -19.681 1.00 97.12 78 ALA A C 1
ATOM 616 O O . ALA A 1 78 ? 9.028 -5.091 -18.809 1.00 97.12 78 ALA A O 1
ATOM 617 N N . LYS A 1 79 ? 10.379 -4.894 -20.590 1.00 97.06 79 LYS A N 1
ATOM 618 C CA . LYS A 1 79 ? 10.298 -3.435 -20.652 1.00 97.06 79 LYS A CA 1
ATOM 619 C C . LYS A 1 79 ? 8.890 -2.952 -21.001 1.00 97.06 79 LYS A C 1
ATOM 621 O O . LYS A 1 79 ? 8.409 -2.029 -20.353 1.00 97.06 79 LYS A O 1
ATOM 626 N N . SER A 1 80 ? 8.228 -3.563 -21.984 1.00 97.25 80 SER A N 1
ATOM 627 C CA . SER A 1 80 ? 6.860 -3.193 -22.363 1.00 97.25 80 SER A CA 1
ATOM 628 C C . SER A 1 80 ? 5.860 -3.408 -21.225 1.00 97.25 80 SER A C 1
ATOM 630 O O . SER A 1 80 ? 4.958 -2.591 -21.064 1.00 97.25 80 SER A O 1
ATOM 632 N N . GLU A 1 81 ? 6.001 -4.482 -20.442 1.00 95.81 81 GLU A N 1
ATOM 633 C CA . GLU A 1 81 ? 5.159 -4.738 -19.265 1.00 95.81 81 GLU A CA 1
ATOM 634 C C . GLU A 1 81 ? 5.389 -3.675 -18.181 1.00 95.81 81 GLU A C 1
ATOM 636 O O . GLU A 1 81 ? 4.436 -3.078 -17.684 1.00 95.81 81 GLU A O 1
ATOM 641 N N . PHE A 1 82 ? 6.654 -3.373 -17.870 1.00 96.44 82 PHE A N 1
ATOM 642 C CA . PHE A 1 82 ? 7.009 -2.364 -16.870 1.00 96.44 82 PHE A CA 1
ATOM 643 C C . PHE A 1 82 ? 6.601 -0.939 -17.274 1.00 96.44 82 PHE A C 1
ATOM 645 O O . PHE A 1 82 ? 6.154 -0.150 -16.439 1.00 96.44 82 PHE A O 1
ATOM 652 N N . ASP A 1 83 ? 6.731 -0.592 -18.555 1.00 96.19 83 ASP A N 1
ATOM 653 C CA . ASP A 1 83 ? 6.292 0.701 -19.083 1.00 96.19 83 ASP A CA 1
ATOM 654 C C . ASP A 1 83 ? 4.763 0.802 -19.177 1.00 96.19 83 ASP A C 1
ATOM 656 O O . ASP A 1 83 ? 4.232 1.904 -19.081 1.00 96.19 83 ASP A O 1
ATOM 660 N N . GLY A 1 84 ? 4.048 -0.323 -19.276 1.00 94.31 84 GLY A N 1
ATOM 661 C CA . GLY A 1 84 ? 2.583 -0.378 -19.237 1.00 94.31 84 GLY A CA 1
ATOM 662 C C . GLY A 1 84 ? 1.963 0.022 -17.894 1.00 94.31 84 GLY A C 1
ATOM 663 O O . GLY A 1 84 ? 0.747 0.168 -17.809 1.00 94.31 84 GLY A O 1
ATOM 664 N N . LEU A 1 85 ? 2.780 0.222 -16.854 1.00 90.38 85 LEU A N 1
ATOM 665 C CA . LEU A 1 85 ? 2.336 0.769 -15.572 1.00 90.38 85 LEU A CA 1
ATOM 666 C C . LEU A 1 85 ? 2.046 2.281 -15.631 1.00 90.38 85 LEU A C 1
ATOM 668 O O . LEU A 1 85 ? 1.470 2.788 -14.672 1.00 90.38 85 LEU A O 1
ATOM 672 N N . LEU A 1 86 ? 2.470 2.984 -16.697 1.00 79.25 86 LEU A N 1
ATOM 673 C CA . LEU A 1 86 ? 2.331 4.439 -16.900 1.00 79.25 86 LEU A CA 1
ATOM 674 C C . LEU A 1 86 ? 0.899 4.905 -17.188 1.00 79.25 86 LEU A C 1
ATOM 676 O O . LEU A 1 86 ? 0.200 4.260 -17.998 1.00 79.25 86 LEU A O 1
#